Protein AF-A0A7S0Y7F7-F1 (afdb_monomer_lite)

Structure (mmCIF, N/CA/C/O backbone):
data_AF-A0A7S0Y7F7-F1
#
_entry.id   AF-A0A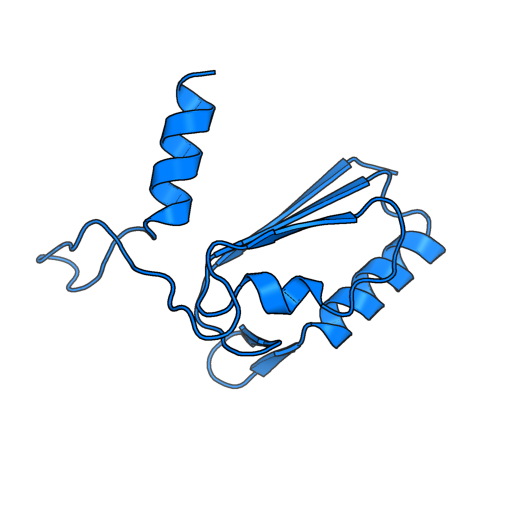7S0Y7F7-F1
#
loop_
_atom_site.group_PDB
_atom_site.id
_atom_site.type_symbol
_atom_site.label_atom_id
_atom_site.label_alt_id
_atom_site.label_comp_id
_atom_site.label_asym_id
_atom_site.label_entity_id
_atom_site.label_seq_id
_atom_site.pdbx_PDB_ins_code
_atom_site.Cartn_x
_atom_site.Cartn_y
_atom_site.Cartn_z
_atom_site.occupancy
_atom_site.B_iso_or_equiv
_atom_site.auth_seq_id
_atom_site.auth_comp_id
_atom_site.auth_asym_id
_atom_site.auth_atom_id
_atom_site.pdbx_PDB_model_num
ATOM 1 N N . GLY A 1 1 ? -9.995 -1.205 17.982 1.00 79.62 1 GLY A N 1
ATOM 2 C CA . GLY A 1 1 ? -8.988 -1.647 17.002 1.00 79.62 1 GLY A CA 1
ATOM 3 C C . GLY A 1 1 ? -7.863 -0.636 16.948 1.00 79.62 1 GLY A C 1
ATOM 4 O O . GLY A 1 1 ? -8.060 0.479 17.415 1.00 79.62 1 GLY A O 1
ATOM 5 N N . SER A 1 2 ? -6.705 -1.023 16.422 1.00 95.44 2 SER A N 1
ATOM 6 C CA . SER A 1 2 ? -5.547 -0.131 16.262 1.00 95.44 2 SER A CA 1
ATOM 7 C C . SER A 1 2 ? -5.642 0.688 14.974 1.00 95.44 2 SER A C 1
ATOM 9 O O . SER A 1 2 ? -6.334 0.281 14.039 1.00 95.44 2 SER A O 1
ATOM 11 N N . ASN A 1 3 ? -4.921 1.804 14.910 1.00 98.12 3 ASN A N 1
ATOM 12 C CA . ASN A 1 3 ? -4.658 2.507 13.655 1.00 98.12 3 ASN A CA 1
ATOM 13 C C . ASN A 1 3 ? -3.461 1.834 12.976 1.00 98.12 3 ASN A C 1
ATOM 15 O O . ASN A 1 3 ? -2.448 1.596 13.635 1.00 98.12 3 ASN A O 1
ATOM 19 N N . ILE A 1 4 ? -3.590 1.477 11.698 1.00 98.19 4 ILE A N 1
ATOM 20 C CA . ILE A 1 4 ? -2.592 0.663 10.994 1.00 98.19 4 ILE A CA 1
ATOM 21 C C . ILE A 1 4 ? -2.096 1.414 9.760 1.00 98.19 4 ILE A C 1
ATOM 23 O O . ILE A 1 4 ? -2.889 1.809 8.910 1.00 98.19 4 ILE A O 1
ATOM 27 N N . LEU A 1 5 ? -0.777 1.560 9.647 1.00 97.06 5 LEU A N 1
ATOM 28 C CA . LEU A 1 5 ? -0.111 1.909 8.397 1.00 97.06 5 LEU A CA 1
ATOM 29 C C . LEU A 1 5 ? 0.345 0.618 7.718 1.00 97.06 5 LEU A C 1
ATOM 31 O O . LEU A 1 5 ? 1.096 -0.160 8.305 1.00 97.06 5 LEU A O 1
ATOM 35 N N . ILE A 1 6 ? -0.095 0.412 6.483 1.00 97.31 6 ILE A N 1
ATOM 36 C CA . ILE A 1 6 ? 0.411 -0.638 5.604 1.00 97.31 6 ILE A CA 1
ATOM 37 C C . ILE A 1 6 ? 1.170 0.060 4.487 1.00 97.31 6 ILE A C 1
ATOM 39 O O . ILE A 1 6 ? 0.572 0.801 3.713 1.00 97.31 6 ILE A O 1
ATOM 43 N N . TYR A 1 7 ? 2.476 -0.175 4.418 1.00 95.75 7 TYR A N 1
ATOM 44 C CA . TYR A 1 7 ? 3.332 0.336 3.358 1.00 95.75 7 TYR A CA 1
ATOM 45 C C . TYR A 1 7 ? 3.865 -0.828 2.525 1.00 95.75 7 TYR A C 1
ATOM 47 O O . TYR A 1 7 ? 4.501 -1.730 3.070 1.00 95.75 7 TYR A O 1
ATOM 55 N N . MET A 1 8 ? 3.590 -0.824 1.221 1.00 95.06 8 MET A N 1
ATOM 56 C CA . MET A 1 8 ? 4.061 -1.844 0.283 1.00 95.06 8 MET A CA 1
ATOM 57 C C . MET A 1 8 ? 4.840 -1.188 -0.855 1.00 95.06 8 MET A C 1
ATOM 59 O O . MET A 1 8 ? 4.358 -0.247 -1.477 1.00 95.06 8 MET A O 1
ATOM 63 N N . THR A 1 9 ? 6.026 -1.707 -1.152 1.00 93.12 9 THR A N 1
ATOM 64 C CA . THR A 1 9 ? 6.879 -1.263 -2.261 1.00 93.12 9 THR A CA 1
ATOM 65 C C . THR A 1 9 ? 7.424 -2.478 -3.003 1.00 93.12 9 THR A C 1
ATOM 67 O O . THR A 1 9 ? 7.596 -3.544 -2.407 1.00 93.12 9 THR A O 1
ATOM 70 N N . GLY A 1 10 ? 7.642 -2.338 -4.308 1.00 91.75 10 GLY A N 1
ATOM 71 C CA . GLY A 1 10 ? 8.178 -3.397 -5.155 1.00 91.75 10 GLY A CA 1
ATOM 72 C C . GLY A 1 10 ? 7.730 -3.263 -6.604 1.00 91.75 10 GLY A C 1
ATOM 73 O O . GLY A 1 10 ? 7.374 -2.183 -7.075 1.00 91.75 10 GLY A O 1
ATOM 74 N N . HIS A 1 11 ? 7.712 -4.381 -7.326 1.00 92.31 11 HIS A N 1
ATOM 75 C CA . HIS A 1 11 ? 7.215 -4.434 -8.700 1.00 92.31 11 HIS A CA 1
ATOM 76 C C . HIS A 1 11 ? 5.736 -4.804 -8.744 1.00 92.31 11 HIS A C 1
ATOM 78 O O . HIS A 1 11 ? 5.279 -5.665 -7.999 1.00 92.31 11 HIS A O 1
ATOM 84 N N . GLY A 1 12 ? 5.002 -4.192 -9.662 1.00 93.38 12 GLY A N 1
ATOM 85 C CA . GLY A 1 12 ? 3.560 -4.339 -9.770 1.00 93.38 12 GLY A CA 1
ATOM 86 C C . GLY A 1 12 ? 3.059 -3.922 -11.143 1.00 93.38 12 GLY A C 1
ATOM 87 O O . GLY A 1 12 ? 3.836 -3.554 -12.031 1.00 93.38 12 GLY A O 1
ATOM 88 N N . GLY A 1 13 ? 1.750 -4.012 -11.310 1.00 93.94 13 GLY A N 1
ATOM 89 C CA . GLY A 1 13 ? 1.043 -3.637 -12.522 1.00 93.94 13 GLY A CA 1
ATOM 90 C C . GLY A 1 13 ? -0.439 -3.432 -12.238 1.00 93.94 13 GLY A C 1
ATOM 91 O O . GLY A 1 13 ? -0.833 -3.176 -11.103 1.00 93.94 13 GLY A O 1
ATOM 92 N N . ASP A 1 14 ? -1.266 -3.516 -13.279 1.00 97.06 14 ASP A N 1
ATOM 93 C CA . ASP A 1 14 ? -2.707 -3.284 -13.160 1.00 97.06 14 ASP A CA 1
ATOM 94 C C . ASP A 1 14 ? -3.340 -4.309 -12.207 1.00 97.06 14 ASP A C 1
ATOM 96 O O . ASP A 1 14 ? -3.487 -5.479 -12.549 1.00 97.06 14 ASP A O 1
ATOM 100 N N . GLU A 1 15 ? -3.708 -3.847 -11.013 1.00 97.56 15 GLU A N 1
ATOM 101 C CA . GLU A 1 15 ? -4.374 -4.591 -9.944 1.00 97.56 15 GLU A CA 1
ATOM 102 C C . G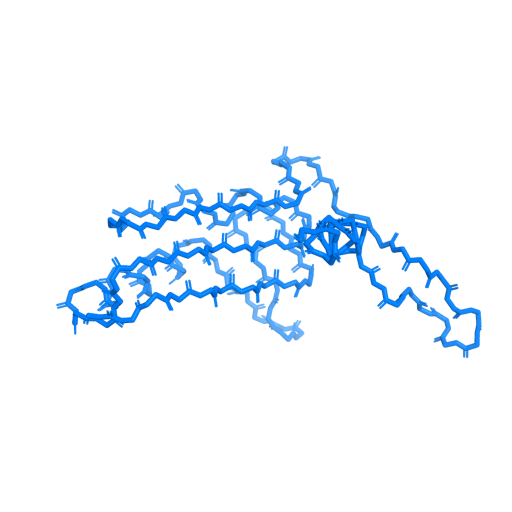LU A 1 15 ? -3.523 -5.642 -9.204 1.00 97.56 15 GLU A C 1
ATOM 104 O O . GLU A 1 15 ? -4.105 -6.421 -8.443 1.00 97.56 15 GLU A O 1
ATOM 109 N N . PHE A 1 16 ? -2.189 -5.653 -9.343 1.00 96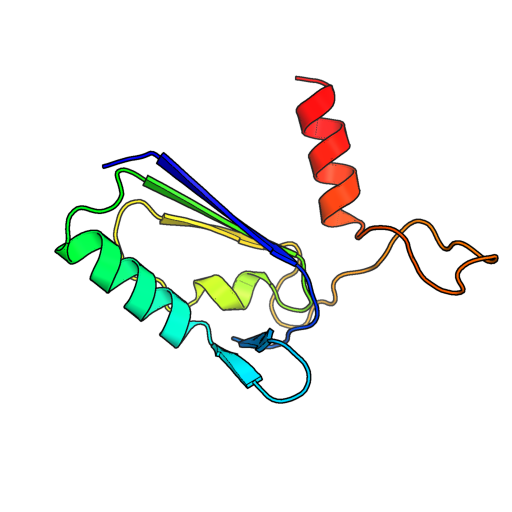.94 16 PHE A N 1
ATOM 110 C CA . PHE A 1 16 ? -1.325 -6.618 -8.641 1.00 96.94 16 PHE A CA 1
ATOM 111 C C . PHE A 1 16 ? 0.037 -6.058 -8.205 1.00 96.94 16 PHE A C 1
ATOM 113 O O . PHE A 1 16 ? 0.599 -5.151 -8.821 1.00 96.94 16 PHE A O 1
ATOM 120 N N . LEU A 1 17 ? 0.584 -6.654 -7.145 1.00 96.12 17 LEU A N 1
ATOM 121 C CA . LEU A 1 17 ? 1.961 -6.488 -6.685 1.00 96.12 17 LEU A CA 1
ATOM 122 C C . LEU A 1 17 ? 2.636 -7.861 -6.687 1.00 96.12 17 LEU A C 1
ATOM 124 O O . LEU A 1 17 ? 2.070 -8.828 -6.180 1.00 96.12 17 LEU A O 1
ATOM 128 N N . LYS A 1 18 ? 3.852 -7.956 -7.218 1.00 93.62 18 LYS A N 1
ATOM 129 C CA . LYS A 1 18 ? 4.636 -9.190 -7.149 1.00 93.62 18 LYS A CA 1
ATOM 130 C C . LYS A 1 18 ? 5.059 -9.487 -5.718 1.00 93.62 18 LYS A C 1
ATOM 132 O O . LYS A 1 18 ? 5.497 -8.598 -4.987 1.00 93.62 18 LYS A O 1
ATOM 137 N N . PHE A 1 19 ? 4.976 -10.755 -5.353 1.00 90.00 19 PHE A N 1
ATOM 138 C CA . PHE A 1 19 ? 5.442 -11.282 -4.086 1.00 90.00 19 PHE A CA 1
ATOM 139 C C . PHE A 1 19 ? 6.433 -12.410 -4.356 1.00 90.00 19 PHE A C 1
ATOM 141 O O . PHE A 1 19 ? 6.084 -13.440 -4.931 1.00 90.00 19 PHE A O 1
ATOM 148 N N . GLN A 1 20 ? 7.689 -12.195 -3.956 1.00 86.62 20 GLN A N 1
ATOM 149 C CA . GLN A 1 20 ? 8.800 -13.066 -4.350 1.00 86.62 20 GLN A CA 1
ATOM 150 C C . GLN A 1 20 ? 8.859 -13.223 -5.889 1.00 86.62 20 GLN A C 1
ATOM 152 O O . GLN A 1 20 ? 8.445 -12.328 -6.630 1.00 86.62 20 GLN A O 1
ATOM 157 N N . ASP A 1 21 ? 9.393 -14.344 -6.372 1.00 76.31 21 ASP A N 1
ATOM 158 C CA . ASP A 1 21 ? 9.647 -14.562 -7.800 1.00 76.31 21 ASP A CA 1
ATOM 159 C C . ASP A 1 21 ? 8.446 -15.118 -8.584 1.00 76.31 21 ASP A C 1
ATOM 161 O O . ASP A 1 21 ? 8.442 -15.051 -9.814 1.00 76.31 21 ASP A O 1
ATOM 165 N N . ALA A 1 22 ? 7.439 -15.679 -7.906 1.00 71.38 22 ALA A N 1
ATOM 166 C CA . ALA A 1 22 ? 6.389 -16.470 -8.558 1.00 71.38 22 ALA A CA 1
ATOM 167 C C . ALA A 1 22 ? 4.952 -16.126 -8.144 1.00 71.38 22 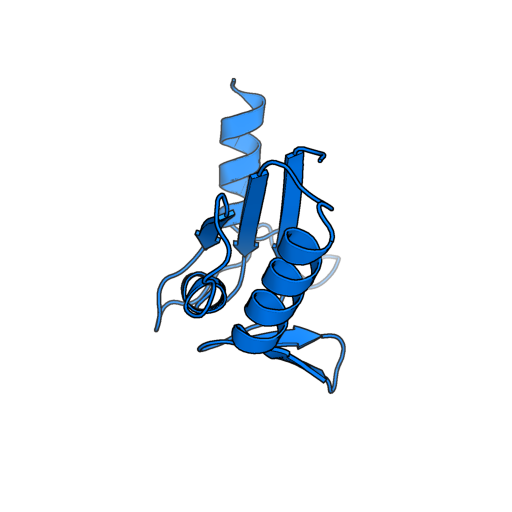ALA A C 1
ATOM 169 O O . ALA A 1 22 ? 4.023 -16.553 -8.827 1.00 71.38 22 ALA A O 1
ATOM 170 N N . GLU A 1 23 ? 4.753 -15.390 -7.051 1.00 89.75 23 GLU A N 1
ATOM 171 C CA . GLU A 1 23 ? 3.419 -15.086 -6.536 1.00 89.75 23 GLU A CA 1
ATOM 172 C C . GLU A 1 23 ? 3.041 -13.628 -6.802 1.00 89.75 23 GLU A C 1
ATOM 174 O O . GLU A 1 23 ? 3.882 -12.749 -7.006 1.00 89.75 23 GLU A O 1
ATOM 179 N N . GLU A 1 24 ? 1.740 -13.367 -6.798 1.00 93.62 24 GLU A N 1
ATOM 180 C CA . GLU A 1 24 ? 1.176 -12.035 -6.956 1.00 93.62 24 GLU A CA 1
ATOM 181 C C . GLU A 1 24 ? 0.122 -11.824 -5.874 1.00 93.62 24 GLU A C 1
ATOM 183 O O . GLU A 1 24 ? -0.720 -12.686 -5.629 1.00 93.62 24 GLU A O 1
ATOM 188 N N . ILE A 1 25 ? 0.176 -10.665 -5.224 1.00 95.88 25 ILE A N 1
ATOM 189 C CA . ILE A 1 25 ? -0.875 -10.184 -4.336 1.00 95.88 25 ILE A CA 1
ATOM 190 C C . ILE A 1 25 ? -1.778 -9.298 -5.183 1.00 95.88 25 ILE A C 1
ATOM 192 O O . ILE A 1 25 ? -1.362 -8.223 -5.629 1.00 95.88 25 ILE A O 1
ATOM 196 N N . SER A 1 26 ? -3.014 -9.732 -5.412 1.00 97.44 26 SER A N 1
ATOM 197 C CA . SER A 1 26 ? -3.979 -8.938 -6.163 1.00 97.44 26 SER A CA 1
ATOM 198 C C . SER A 1 26 ? -4.695 -7.917 -5.274 1.00 97.44 26 SER A C 1
ATOM 200 O O . SER A 1 26 ? -4.831 -8.067 -4.057 1.00 97.44 26 SER A O 1
ATOM 202 N N . SER A 1 27 ? -5.248 -6.884 -5.903 1.00 97.88 27 SER A N 1
ATOM 203 C CA . SER A 1 27 ? -6.142 -5.917 -5.252 1.00 97.88 27 SER A CA 1
ATOM 204 C C . SER A 1 27 ? -7.386 -6.563 -4.620 1.00 97.88 27 SER A C 1
ATOM 206 O O . SER A 1 27 ? -7.939 -6.014 -3.667 1.00 97.88 27 SER A O 1
ATOM 208 N N . ARG A 1 28 ? -7.817 -7.740 -5.103 1.00 98.25 28 ARG A N 1
ATOM 209 C CA . ARG A 1 28 ? -8.911 -8.515 -4.492 1.00 98.25 28 ARG A CA 1
ATOM 210 C C . ARG A 1 28 ? -8.460 -9.213 -3.213 1.00 98.25 28 ARG A C 1
ATOM 212 O O . ARG A 1 28 ? -9.169 -9.131 -2.216 1.00 98.25 28 ARG A O 1
ATOM 219 N N . ASP A 1 29 ? -7.265 -9.804 -3.210 1.00 97.56 29 ASP A N 1
ATOM 220 C CA . ASP A 1 29 ? -6.705 -10.454 -2.015 1.00 97.56 29 ASP A CA 1
ATOM 221 C C . ASP A 1 29 ? -6.545 -9.452 -0.864 1.00 97.56 29 ASP A C 1
ATOM 223 O O . ASP A 1 29 ? -6.864 -9.747 0.292 1.00 97.56 29 ASP A O 1
ATOM 227 N N . LEU A 1 30 ? -6.107 -8.230 -1.189 1.00 97.75 30 LEU A N 1
ATOM 228 C CA . LEU A 1 30 ? -6.017 -7.118 -0.242 1.00 97.75 30 LEU A CA 1
ATOM 229 C C . LEU A 1 30 ? -7.394 -6.707 0.290 1.00 97.75 30 LEU A C 1
ATOM 231 O O . LEU A 1 30 ? -7.567 -6.566 1.502 1.00 97.75 30 LEU A O 1
ATOM 235 N N . ALA A 1 31 ? -8.383 -6.551 -0.594 1.00 98.44 31 ALA A N 1
ATOM 236 C CA . ALA A 1 31 ? -9.743 -6.189 -0.209 1.00 98.44 31 ALA A CA 1
ATOM 237 C C . ALA A 1 31 ? -10.370 -7.221 0.739 1.00 98.44 31 ALA A C 1
ATOM 239 O O . ALA A 1 31 ? -10.878 -6.858 1.803 1.00 98.44 31 ALA A O 1
ATOM 240 N N . ASP A 1 32 ? -10.260 -8.506 0.404 1.00 98.38 32 ASP A N 1
ATOM 241 C CA . ASP A 1 32 ? -10.784 -9.596 1.225 1.00 98.38 32 ASP A CA 1
ATOM 242 C C . ASP A 1 32 ? -10.049 -9.698 2.565 1.00 98.38 32 ASP A C 1
ATOM 244 O O . ASP A 1 32 ? -10.672 -9.924 3.607 1.00 98.38 32 ASP A O 1
ATOM 248 N N . SER A 1 33 ? -8.738 -9.450 2.579 1.00 97.75 33 SER A N 1
ATOM 249 C CA . SER A 1 33 ? -7.950 -9.387 3.812 1.00 97.75 33 SER A CA 1
ATOM 250 C C . SER A 1 33 ? -8.413 -8.247 4.721 1.00 97.75 33 SER A C 1
ATOM 252 O O . SER A 1 33 ? -8.676 -8.465 5.908 1.00 97.75 33 SER A O 1
ATOM 254 N N . PHE A 1 34 ? -8.590 -7.038 4.179 1.00 98.44 34 PHE A N 1
ATOM 255 C CA . PHE A 1 34 ? -9.096 -5.898 4.946 1.00 98.44 34 PHE A CA 1
ATOM 256 C C . PHE A 1 34 ? -10.514 -6.153 5.449 1.00 98.44 34 PHE A C 1
ATOM 258 O O . PHE A 1 34 ? -10.832 -5.823 6.591 1.00 98.44 34 PHE A O 1
ATOM 265 N N . GLN A 1 35 ? -11.370 -6.788 4.649 1.00 98.50 35 GLN A N 1
ATOM 266 C CA . GLN A 1 35 ? -12.718 -7.148 5.078 1.00 98.50 35 GLN A CA 1
ATOM 267 C C . GLN A 1 35 ? -12.702 -8.149 6.230 1.00 98.50 35 GLN A C 1
ATOM 269 O O . GLN A 1 35 ? -13.420 -7.970 7.217 1.00 98.50 35 GLN A O 1
ATOM 274 N N . GLN A 1 36 ? -11.863 -9.181 6.153 1.00 98.31 36 GLN A N 1
ATOM 275 C CA . GLN A 1 36 ? -11.709 -10.127 7.253 1.00 98.31 36 GLN A CA 1
ATOM 276 C C . GLN A 1 36 ? -11.204 -9.439 8.525 1.00 98.31 36 GLN A C 1
ATOM 278 O O . GLN A 1 36 ? -11.664 -9.756 9.626 1.00 98.31 36 GLN A O 1
ATOM 283 N N . MET A 1 37 ? -10.278 -8.485 8.398 1.00 98.00 37 MET A N 1
ATOM 284 C CA . MET A 1 37 ? -9.810 -7.691 9.532 1.00 98.00 37 MET A CA 1
ATOM 285 C C . MET A 1 37 ? -10.935 -6.835 10.128 1.00 98.00 37 MET A C 1
ATOM 287 O O . MET A 1 37 ? -11.056 -6.776 11.354 1.00 98.00 37 MET A O 1
ATOM 291 N N . TRP A 1 38 ? -11.780 -6.229 9.290 1.00 98.25 38 TRP A N 1
ATOM 292 C CA . TRP A 1 38 ? -12.934 -5.440 9.723 1.00 98.25 38 TRP A CA 1
ATOM 293 C C . TRP A 1 38 ? -13.949 -6.294 10.485 1.00 98.25 38 TRP A C 1
ATOM 295 O O . TRP A 1 38 ? -14.284 -5.985 11.628 1.00 98.25 38 TRP A O 1
ATOM 305 N N . GLN A 1 39 ? -14.367 -7.420 9.899 1.00 98.12 39 GLN A N 1
ATOM 306 C CA . GLN A 1 39 ? -15.321 -8.356 10.507 1.00 98.12 39 GLN A CA 1
ATOM 307 C C . GLN A 1 39 ? -14.845 -8.882 11.866 1.00 98.12 39 GLN A C 1
ATOM 309 O O . GLN A 1 39 ? -15.651 -9.139 12.757 1.00 98.12 39 GLN A O 1
ATOM 314 N N . LYS A 1 40 ? -13.527 -9.024 12.040 1.00 97.56 40 LYS A N 1
ATOM 315 C CA . LYS A 1 40 ? -12.899 -9.492 13.283 1.00 97.56 40 LYS A CA 1
ATOM 316 C C . LYS A 1 40 ? -12.519 -8.353 14.242 1.00 97.56 40 LYS A C 1
ATOM 318 O O . LYS A 1 40 ? -11.839 -8.617 15.232 1.00 97.56 40 LYS A O 1
ATOM 323 N N . GLY A 1 41 ? -12.890 -7.102 13.951 1.00 97.12 41 GLY A N 1
ATOM 324 C CA . GLY A 1 41 ? -12.604 -5.937 14.800 1.00 97.12 41 GLY A CA 1
ATOM 325 C C . GLY A 1 41 ? -11.111 -5.626 14.972 1.00 97.12 41 GLY A C 1
ATOM 326 O O . GLY A 1 41 ? -10.698 -5.121 16.020 1.00 97.12 41 GLY A O 1
ATOM 327 N N . ARG A 1 42 ? -10.276 -5.961 13.978 1.00 97.06 42 ARG A N 1
ATOM 328 C CA . ARG A 1 42 ? -8.804 -5.925 14.082 1.00 97.06 42 ARG A CA 1
ATOM 329 C C . ARG A 1 42 ? -8.184 -4.549 13.842 1.00 97.06 42 ARG A C 1
ATOM 331 O O . ARG A 1 42 ? -7.038 -4.348 14.229 1.00 97.06 42 ARG A O 1
ATOM 338 N N . TYR A 1 43 ? -8.925 -3.594 13.286 1.00 98.25 43 TYR A N 1
ATOM 339 C CA . TYR A 1 43 ? -8.456 -2.222 13.081 1.00 98.25 43 TYR A CA 1
ATOM 340 C C . TYR A 1 43 ? -9.528 -1.188 13.449 1.00 98.25 43 TYR A C 1
ATOM 342 O O . TYR A 1 43 ? -10.706 -1.519 13.581 1.00 98.25 43 TYR A O 1
ATOM 350 N N . ASN A 1 44 ? -9.100 0.050 13.696 1.00 98.06 44 ASN A N 1
ATOM 351 C CA . ASN A 1 44 ? -9.964 1.230 13.781 1.00 98.06 44 ASN A CA 1
ATOM 352 C C . ASN A 1 44 ? -9.970 1.994 12.450 1.00 98.06 44 ASN A C 1
ATOM 354 O O . ASN A 1 44 ? -11.042 2.256 11.914 1.00 98.06 44 ASN A O 1
ATOM 358 N N . GLU A 1 45 ? -8.788 2.276 11.901 1.00 98.44 45 GLU A N 1
ATOM 359 C CA . GLU A 1 45 ? -8.583 2.828 10.556 1.00 98.44 45 GLU A CA 1
ATOM 360 C C . GLU A 1 45 ? -7.280 2.288 9.942 1.00 98.44 45 GLU A C 1
ATOM 362 O O . GLU A 1 45 ? -6.358 1.908 10.673 1.00 98.44 45 GLU A O 1
ATOM 367 N N . ILE A 1 46 ? -7.223 2.224 8.610 1.00 98.62 46 ILE A N 1
ATOM 368 C CA . ILE A 1 46 ? -6.050 1.792 7.841 1.00 98.62 46 ILE A CA 1
ATOM 369 C C . ILE A 1 46 ? -5.638 2.910 6.882 1.00 98.62 46 ILE A C 1
ATOM 371 O O . ILE A 1 46 ? -6.446 3.377 6.079 1.00 98.62 46 ILE A O 1
ATOM 375 N N . LEU A 1 47 ? -4.360 3.277 6.919 1.00 98.06 47 LEU A N 1
ATOM 376 C CA . LEU A 1 47 ? -3.694 3.986 5.833 1.00 98.06 47 LEU A CA 1
ATOM 377 C C . LEU A 1 47 ? -2.923 2.955 5.004 1.00 98.06 47 LEU A C 1
ATOM 379 O O . LEU A 1 47 ? -1.966 2.354 5.491 1.00 98.06 47 LEU A O 1
ATOM 383 N N . PHE A 1 48 ? -3.365 2.725 3.770 1.00 98.12 48 PHE A N 1
ATOM 384 C CA . PHE A 1 48 ? -2.775 1.771 2.839 1.00 98.12 48 PHE A CA 1
ATOM 385 C C . PHE A 1 48 ? -1.996 2.515 1.756 1.00 98.12 48 PHE A C 1
ATOM 387 O O . PHE A 1 48 ? -2.577 3.183 0.906 1.00 98.12 48 PHE A O 1
ATOM 394 N N . MET A 1 49 ? -0.673 2.417 1.802 1.00 97.56 49 MET A N 1
ATOM 395 C CA . MET A 1 49 ? 0.237 3.142 0.930 1.00 97.56 49 MET A CA 1
ATOM 396 C C . MET A 1 49 ? 1.045 2.177 0.067 1.00 97.56 49 MET A C 1
ATOM 398 O O . MET A 1 49 ? 1.626 1.214 0.567 1.00 97.56 49 MET A O 1
ATOM 402 N N . THR A 1 50 ? 1.087 2.454 -1.233 1.00 96.81 50 THR A N 1
ATOM 403 C CA . THR A 1 50 ? 1.718 1.589 -2.233 1.00 96.81 50 THR A CA 1
ATOM 404 C C . THR A 1 50 ? 2.673 2.384 -3.120 1.00 96.81 50 THR A C 1
ATOM 406 O O . THR A 1 50 ? 2.294 3.416 -3.675 1.00 96.81 50 THR A O 1
ATOM 409 N N . ASP A 1 51 ? 3.910 1.904 -3.260 1.00 95.38 51 ASP A N 1
ATOM 410 C CA . ASP A 1 51 ? 4.916 2.466 -4.162 1.00 95.38 51 ASP A CA 1
ATOM 411 C C . ASP A 1 51 ? 5.367 1.429 -5.198 1.00 95.38 51 ASP A C 1
ATOM 413 O O . ASP A 1 51 ? 6.227 0.588 -4.943 1.00 95.38 51 ASP A O 1
ATOM 417 N N . THR A 1 52 ? 4.717 1.446 -6.360 1.00 94.88 52 THR A N 1
ATOM 418 C CA . THR A 1 52 ? 4.988 0.532 -7.475 1.00 94.88 52 THR A CA 1
ATOM 419 C C . THR A 1 52 ? 4.397 1.080 -8.778 1.00 94.88 52 THR A C 1
ATOM 421 O O . THR A 1 52 ? 3.708 2.101 -8.766 1.00 94.88 52 THR A O 1
ATOM 424 N N . CYS A 1 53 ? 4.641 0.428 -9.915 1.00 94.88 53 CYS A N 1
ATOM 425 C CA . CYS A 1 53 ? 3.942 0.751 -11.158 1.00 94.88 53 CYS A CA 1
ATOM 426 C C . CYS A 1 53 ? 2.445 0.458 -11.019 1.00 94.88 53 CYS A C 1
ATOM 428 O O . CYS A 1 53 ? 2.053 -0.619 -10.580 1.00 94.88 53 CYS A O 1
ATOM 430 N N . GLN A 1 54 ? 1.613 1.410 -11.437 1.00 97.12 54 GLN A N 1
ATOM 431 C CA . GLN A 1 54 ? 0.155 1.358 -11.327 1.00 97.12 54 GLN A CA 1
ATOM 432 C C . GLN A 1 54 ? -0.370 1.157 -9.897 1.00 97.12 54 GLN A C 1
ATOM 434 O O . GLN A 1 54 ? -1.447 0.595 -9.695 1.00 97.12 54 GLN A O 1
ATOM 439 N N . ALA A 1 55 ? 0.359 1.662 -8.901 1.00 97.06 55 ALA A N 1
ATOM 440 C CA . ALA A 1 55 ? 0.073 1.506 -7.476 1.00 97.06 55 ALA A CA 1
ATOM 441 C C . ALA A 1 55 ? -1.379 1.842 -7.087 1.00 97.06 55 ALA A C 1
ATOM 443 O O . ALA A 1 55 ? -2.006 1.109 -6.324 1.00 97.06 55 ALA A O 1
ATOM 444 N N . GLY A 1 56 ? -1.967 2.896 -7.666 1.00 96.19 56 GLY A N 1
ATOM 445 C CA . GLY A 1 56 ? -3.350 3.294 -7.380 1.00 96.19 56 GLY A CA 1
ATOM 446 C C . GLY A 1 56 ? -4.393 2.202 -7.668 1.00 96.19 56 GLY A C 1
ATOM 447 O O . GLY A 1 56 ? -5.456 2.179 -7.048 1.00 96.19 56 GLY A O 1
ATOM 448 N N . THR A 1 57 ? -4.085 1.254 -8.557 1.00 97.69 57 THR A N 1
ATOM 449 C CA . THR A 1 57 ? -4.980 0.135 -8.894 1.00 97.69 57 THR A CA 1
ATOM 450 C C . THR A 1 57 ? -5.088 -0.907 -7.776 1.00 97.69 57 THR A C 1
ATOM 452 O O . THR A 1 57 ? -6.093 -1.612 -7.702 1.00 97.69 57 THR A O 1
ATOM 455 N N . LEU A 1 58 ? -4.130 -0.966 -6.842 1.00 97.69 58 LEU A N 1
ATOM 456 C CA . LEU A 1 58 ? -4.159 -1.905 -5.714 1.00 97.69 58 LEU A CA 1
ATOM 457 C C . LEU A 1 58 ? -5.291 -1.618 -4.722 1.00 97.69 58 LEU A C 1
ATOM 459 O O . LEU A 1 58 ? -5.758 -2.525 -4.041 1.00 97.69 58 LEU A O 1
ATOM 463 N N . SER A 1 59 ? -5.778 -0.375 -4.675 1.00 97.06 59 SER A N 1
ATOM 464 C CA . SER A 1 59 ? -6.924 0.005 -3.838 1.00 97.06 59 SER A CA 1
ATOM 465 C C . SER A 1 59 ? -8.278 -0.180 -4.538 1.00 97.06 59 SER A C 1
ATOM 467 O O . SER A 1 59 ? -9.313 0.066 -3.925 1.00 97.06 59 SER A O 1
ATOM 469 N N . LYS A 1 60 ? -8.302 -0.605 -5.811 1.00 97.00 60 LYS A N 1
ATOM 470 C CA . LYS A 1 60 ? -9.503 -0.575 -6.666 1.00 97.00 60 LYS A CA 1
ATOM 471 C C . LYS A 1 60 ? -10.692 -1.343 -6.095 1.00 97.00 60 LYS A C 1
ATOM 473 O O . LYS A 1 60 ? -11.819 -0.868 -6.201 1.00 97.00 60 LYS A O 1
ATOM 478 N N . HIS A 1 61 ? -10.445 -2.520 -5.521 1.00 98.12 61 HIS A N 1
ATOM 479 C CA . HIS A 1 61 ? -11.502 -3.373 -4.971 1.00 98.12 61 HIS A CA 1
ATOM 480 C C . HIS A 1 61 ? -11.664 -3.223 -3.462 1.00 98.12 61 HIS A C 1
ATOM 482 O O . HIS A 1 61 ? -12.433 -3.970 -2.880 1.00 98.12 61 HIS A O 1
ATOM 488 N N . VAL A 1 62 ? -10.972 -2.293 -2.800 1.00 97.75 62 VAL A N 1
ATOM 489 C CA . VAL A 1 62 ? -11.122 -2.115 -1.350 1.00 97.75 62 VAL A CA 1
ATOM 490 C C . VAL A 1 62 ? -12.533 -1.612 -1.040 1.00 97.75 62 VAL A C 1
ATOM 492 O O . VAL A 1 62 ? -12.918 -0.518 -1.441 1.00 97.75 62 VAL A O 1
ATOM 495 N N . TYR A 1 63 ? -13.297 -2.419 -0.303 1.00 97.31 63 TYR A N 1
ATOM 496 C CA . TYR A 1 63 ? -14.685 -2.121 0.076 1.00 97.31 63 TYR A CA 1
ATOM 497 C C . TYR A 1 63 ? -14.896 -2.009 1.594 1.00 97.31 63 TYR A C 1
ATOM 499 O O . TYR A 1 63 ? -15.987 -1.659 2.050 1.00 97.31 63 TYR A O 1
ATOM 507 N N . SER A 1 64 ? -13.865 -2.292 2.391 1.00 98.31 64 SER A N 1
ATOM 508 C CA . SER A 1 64 ? -13.924 -2.214 3.851 1.00 98.31 64 SER A CA 1
ATOM 509 C C . SER A 1 64 ? -13.922 -0.759 4.328 1.00 98.31 64 SER A C 1
ATOM 511 O O . SER A 1 64 ? -13.232 0.087 3.753 1.00 98.31 64 SER A O 1
ATOM 513 N N . PRO A 1 65 ? -14.663 -0.424 5.396 1.00 97.94 65 PRO A N 1
ATOM 514 C CA . PRO A 1 65 ? -14.756 0.950 5.866 1.00 97.94 65 PRO A CA 1
ATOM 515 C C . PRO A 1 65 ? -13.445 1.417 6.508 1.00 97.94 65 PRO A C 1
ATOM 517 O O . PRO A 1 65 ? -12.681 0.616 7.047 1.00 97.94 65 PRO A O 1
ATOM 520 N N . ARG A 1 66 ? -13.240 2.742 6.527 1.00 97.94 66 ARG A N 1
ATOM 521 C CA . ARG A 1 66 ? -12.106 3.415 7.194 1.00 97.94 66 ARG A CA 1
ATOM 522 C C . ARG A 1 66 ? -10.735 2.961 6.678 1.00 97.94 66 ARG A C 1
ATOM 524 O O . ARG A 1 66 ? -9.793 2.818 7.454 1.00 97.94 66 ARG A O 1
ATOM 531 N N . VAL A 1 67 ? -10.640 2.748 5.367 1.00 98.50 67 VAL A N 1
ATOM 532 C CA . VAL A 1 67 ? -9.382 2.506 4.655 1.00 98.50 67 VAL A CA 1
ATOM 533 C C . VAL A 1 67 ? -9.136 3.669 3.697 1.00 98.50 67 VAL A C 1
ATOM 535 O O . VAL A 1 67 ? -9.993 3.977 2.872 1.00 98.50 67 VAL A O 1
ATOM 538 N N . ILE A 1 68 ? -7.981 4.322 3.813 1.00 98.12 68 ILE A N 1
ATOM 539 C CA . ILE A 1 68 ? -7.519 5.349 2.871 1.00 98.12 68 ILE A CA 1
ATOM 540 C C . ILE A 1 68 ? -6.376 4.755 2.054 1.00 98.12 68 ILE A C 1
ATOM 542 O O . ILE A 1 68 ? -5.375 4.325 2.624 1.00 98.12 68 ILE A O 1
ATOM 546 N N . GLY A 1 69 ? -6.533 4.736 0.730 1.00 97.00 69 GLY A N 1
ATOM 547 C CA . GLY A 1 69 ? -5.514 4.279 -0.213 1.00 97.00 69 GLY A CA 1
ATOM 548 C C . GLY A 1 69 ? -4.682 5.435 -0.769 1.00 97.00 69 GLY A C 1
ATOM 549 O O . GLY A 1 69 ? -5.236 6.446 -1.197 1.00 97.00 69 GLY A O 1
ATOM 550 N N . VAL A 1 70 ? -3.361 5.273 -0.797 1.00 96.31 70 VAL A N 1
ATOM 551 C CA . VAL A 1 70 ? -2.402 6.181 -1.442 1.00 96.31 70 VAL A CA 1
ATOM 552 C C . VAL A 1 70 ? -1.504 5.355 -2.362 1.00 96.31 70 VAL A C 1
ATOM 554 O O . VAL A 1 70 ? -0.944 4.343 -1.944 1.00 96.31 70 VAL A O 1
ATOM 557 N N . GLY A 1 71 ? -1.365 5.774 -3.618 1.00 95.62 71 GLY A N 1
ATOM 558 C CA . GLY A 1 71 ? -0.512 5.108 -4.604 1.00 95.62 71 GLY A CA 1
ATOM 559 C C . GLY A 1 71 ? 0.465 6.085 -5.245 1.00 95.62 71 GLY A C 1
ATOM 560 O O . GLY A 1 71 ? 0.095 7.228 -5.508 1.00 95.62 71 GLY A O 1
ATOM 561 N N . SER A 1 72 ? 1.693 5.637 -5.513 1.00 96.25 72 SER A N 1
ATOM 562 C CA . SER A 1 72 ? 2.731 6.461 -6.150 1.00 96.25 72 SER A CA 1
ATOM 563 C C . SER A 1 72 ? 2.507 6.744 -7.638 1.00 96.25 72 SER A C 1
ATOM 565 O O . SER A 1 72 ? 3.128 7.654 -8.183 1.00 96.25 72 SER A O 1
ATOM 567 N N . SER A 1 73 ? 1.630 5.984 -8.298 1.00 96.12 73 SER A N 1
ATOM 568 C CA . SER A 1 73 ? 1.356 6.080 -9.735 1.00 96.12 73 SER A CA 1
ATOM 569 C C . SER A 1 73 ? -0.085 5.676 -10.071 1.00 96.12 73 SER A C 1
ATOM 571 O O . SER A 1 73 ? -0.706 4.868 -9.366 1.00 96.12 73 SER A O 1
ATOM 573 N N . GLN A 1 74 ? -0.636 6.242 -11.146 1.00 95.94 74 GLN A N 1
ATOM 574 C CA . GLN A 1 74 ? -1.961 5.891 -11.666 1.00 95.94 74 GLN A CA 1
ATOM 575 C C . GLN A 1 74 ? -1.915 4.676 -12.602 1.00 95.94 74 GLN A C 1
ATOM 577 O O . GLN A 1 74 ? -0.856 4.185 -12.992 1.00 95.94 74 GLN A O 1
ATOM 582 N N . ARG A 1 75 ? -3.091 4.178 -13.002 1.00 95.81 75 ARG A N 1
ATOM 583 C CA . ARG A 1 75 ? -3.194 3.134 -14.031 1.00 95.81 75 ARG A CA 1
ATOM 584 C C . ARG A 1 75 ? -2.530 3.613 -15.326 1.00 95.81 75 ARG A C 1
ATOM 586 O O . ARG A 1 75 ? -2.841 4.694 -15.814 1.00 95.81 75 ARG A O 1
ATOM 593 N N . GLY A 1 76 ? -1.643 2.795 -15.883 1.00 93.00 76 GLY A N 1
ATOM 594 C CA . GLY A 1 76 ? -0.822 3.149 -17.045 1.00 93.00 76 GLY A CA 1
ATOM 595 C C . GLY A 1 76 ? 0.425 3.994 -16.746 1.00 93.00 76 GLY A C 1
ATOM 596 O O . GLY A 1 76 ? 1.193 4.251 -17.670 1.00 93.00 76 GLY A O 1
ATOM 597 N N . GLU A 1 77 ? 0.671 4.391 -15.494 1.00 92.44 77 GLU A N 1
ATOM 598 C CA . GLU A 1 77 ? 1.888 5.100 -15.089 1.00 92.44 77 GLU A CA 1
ATOM 599 C C . GLU A 1 77 ? 2.893 4.160 -14.408 1.00 92.44 77 GLU A C 1
ATOM 601 O O . GLU A 1 77 ? 2.534 3.244 -13.660 1.00 92.44 77 GLU A O 1
ATOM 606 N N . ASN A 1 78 ? 4.179 4.413 -14.649 1.00 90.62 78 ASN A N 1
ATOM 607 C CA . ASN A 1 78 ? 5.273 3.723 -13.971 1.00 90.62 78 ASN A CA 1
ATOM 608 C C . ASN A 1 78 ? 5.664 4.461 -12.683 1.00 90.62 78 ASN A C 1
ATOM 610 O O . ASN A 1 78 ? 5.606 5.691 -12.637 1.00 90.62 78 ASN A O 1
ATOM 614 N N . SER A 1 79 ? 6.138 3.721 -11.676 1.00 88.25 79 SER A N 1
ATOM 615 C CA . SER A 1 79 ? 6.938 4.301 -10.587 1.00 88.25 79 SER A CA 1
ATOM 616 C C . SER A 1 79 ? 8.423 4.258 -10.960 1.00 88.25 79 SER A C 1
ATOM 618 O O . SER A 1 79 ? 8.854 3.407 -11.742 1.00 88.25 79 SER A O 1
ATOM 620 N N . TYR A 1 80 ? 9.202 5.210 -10.445 1.00 87.56 80 TYR A N 1
ATOM 621 C CA . TYR A 1 80 ? 10.600 5.409 -10.822 1.00 87.56 80 TYR A CA 1
ATOM 622 C C . TYR A 1 80 ? 11.517 5.403 -9.606 1.00 87.56 80 TYR A C 1
ATOM 624 O O . TYR A 1 80 ? 11.288 6.133 -8.638 1.00 87.56 80 TYR A O 1
ATOM 632 N N . SER A 1 81 ? 12.629 4.686 -9.739 1.00 86.00 81 SER A N 1
ATOM 633 C CA . SER A 1 81 ? 13.676 4.648 -8.728 1.00 86.00 81 SER A CA 1
ATOM 634 C C . SER A 1 81 ? 14.524 5.931 -8.686 1.00 86.00 81 SER A C 1
ATOM 636 O O . SER A 1 81 ? 14.530 6.760 -9.610 1.00 86.00 81 SER A O 1
ATOM 638 N N . LEU A 1 82 ? 15.232 6.116 -7.574 1.00 84.56 82 LEU A N 1
ATOM 639 C CA . LEU A 1 82 ? 16.088 7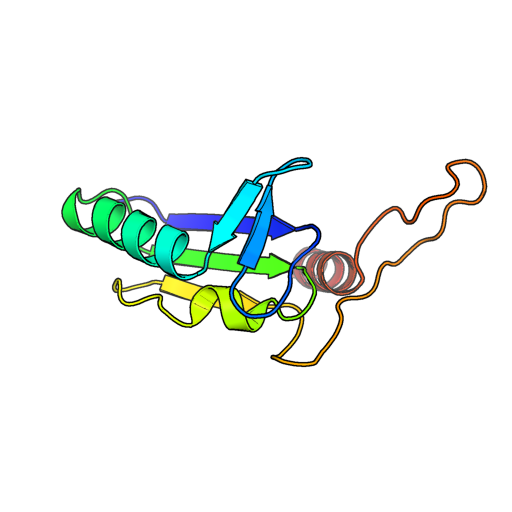.252 -7.256 1.00 84.56 82 LEU A CA 1
ATOM 640 C C . LEU A 1 82 ? 17.394 6.777 -6.599 1.00 84.56 82 LEU A C 1
ATOM 642 O O . LEU A 1 82 ? 17.418 5.795 -5.861 1.00 84.56 82 LEU A O 1
ATOM 646 N N . GLY A 1 83 ? 18.480 7.519 -6.834 1.00 78.19 83 GLY A N 1
ATOM 647 C CA . GLY A 1 83 ? 19.758 7.279 -6.162 1.00 78.19 83 GLY A CA 1
ATOM 648 C C . GLY A 1 83 ? 20.475 6.038 -6.688 1.00 78.19 83 GLY A C 1
ATOM 649 O O . GLY A 1 83 ? 20.692 5.087 -5.943 1.00 78.19 83 GLY A O 1
ATOM 650 N N . SER A 1 84 ? 20.843 6.046 -7.975 1.00 78.44 84 SER A N 1
ATOM 651 C CA . SER A 1 84 ? 21.707 5.006 -8.548 1.00 78.44 84 SER A CA 1
ATOM 652 C C . SER A 1 84 ? 23.023 4.945 -7.775 1.00 78.44 84 SER A C 1
ATOM 654 O O . SER A 1 84 ? 23.696 5.966 -7.617 1.00 78.44 84 SER A O 1
ATOM 656 N N . ASN A 1 85 ? 23.384 3.761 -7.285 1.00 81.00 85 ASN A N 1
ATOM 657 C CA . ASN A 1 85 ? 24.665 3.523 -6.640 1.00 81.00 85 ASN A CA 1
ATOM 658 C C . ASN A 1 85 ? 25.526 2.628 -7.528 1.00 81.00 85 ASN A C 1
ATOM 660 O O . ASN A 1 85 ? 25.344 1.413 -7.564 1.00 81.00 85 ASN A O 1
ATOM 664 N N . ASP A 1 86 ? 26.516 3.227 -8.183 1.00 80.38 86 ASP A N 1
ATOM 665 C CA . ASP A 1 86 ? 27.385 2.540 -9.144 1.00 80.38 86 ASP A CA 1
ATOM 666 C C . ASP A 1 86 ? 28.200 1.396 -8.522 1.00 80.38 86 ASP A C 1
ATOM 668 O O . ASP A 1 86 ? 28.578 0.457 -9.217 1.00 80.38 86 ASP A O 1
ATOM 672 N N . LYS A 1 87 ? 28.449 1.428 -7.204 1.00 83.50 87 LYS A N 1
ATOM 673 C CA . LYS A 1 87 ? 29.140 0.333 -6.501 1.00 83.50 87 LYS A CA 1
ATOM 674 C C . LYS A 1 87 ? 28.233 -0.867 -6.247 1.00 83.50 87 LYS A C 1
ATOM 676 O O . LYS A 1 87 ? 28.733 -1.982 -6.146 1.00 83.50 87 LYS A O 1
ATOM 681 N N . LEU A 1 88 ? 26.928 -0.638 -6.099 1.00 80.81 88 LEU A N 1
ATOM 682 C CA . LEU A 1 88 ? 25.936 -1.692 -5.871 1.00 80.81 88 LEU A CA 1
ATOM 683 C C . LEU A 1 88 ? 25.242 -2.126 -7.171 1.00 80.81 88 LEU A C 1
ATOM 685 O O . LEU A 1 88 ? 24.625 -3.184 -7.199 1.00 80.81 88 LEU A O 1
ATOM 689 N N . GLY A 1 89 ? 25.329 -1.320 -8.235 1.00 79.94 89 GLY A N 1
ATOM 690 C CA . GLY A 1 89 ? 24.672 -1.568 -9.521 1.00 79.94 89 GLY A CA 1
ATOM 691 C C . GLY A 1 89 ? 23.146 -1.430 -9.479 1.00 79.94 89 GLY A C 1
ATOM 692 O O . GLY A 1 89 ? 22.469 -1.860 -10.408 1.00 79.94 89 GLY A O 1
ATOM 693 N N . VAL A 1 90 ? 22.597 -0.856 -8.406 1.00 81.75 90 VAL A N 1
ATOM 694 C CA . VAL A 1 90 ? 21.152 -0.737 -8.163 1.00 81.75 90 VAL A CA 1
ATOM 695 C C . VAL A 1 90 ? 20.791 0.653 -7.640 1.00 81.75 90 VAL A C 1
ATOM 697 O O . VAL A 1 90 ? 21.642 1.381 -7.121 1.00 81.75 90 VAL A O 1
ATOM 700 N N . SER A 1 91 ? 19.516 1.021 -7.771 1.00 82.81 91 SER A N 1
ATOM 701 C CA . SER A 1 91 ? 18.965 2.216 -7.120 1.00 82.81 91 SER A CA 1
ATOM 702 C C . SER A 1 91 ? 18.670 1.928 -5.650 1.00 82.81 91 SER A C 1
ATOM 704 O O . SER A 1 91 ? 18.282 0.814 -5.306 1.00 82.81 91 SER A O 1
ATOM 706 N N . THR A 1 92 ? 18.863 2.918 -4.780 1.00 82.50 92 THR A N 1
ATOM 707 C CA . THR A 1 92 ? 18.731 2.735 -3.325 1.00 82.50 92 THR A CA 1
ATOM 708 C C . THR A 1 92 ? 17.353 3.084 -2.767 1.00 82.50 92 THR A C 1
ATOM 710 O O . THR A 1 92 ? 17.072 2.753 -1.617 1.00 82.50 92 THR A O 1
ATOM 713 N N . SER A 1 93 ? 16.502 3.765 -3.538 1.00 83.69 93 SER A N 1
ATOM 714 C CA . SER A 1 93 ? 15.156 4.165 -3.119 1.00 83.69 93 SER A CA 1
ATOM 715 C C . SER A 1 93 ? 14.240 4.387 -4.325 1.00 83.69 93 SER A C 1
ATOM 717 O O . SER A 1 93 ? 14.712 4.441 -5.460 1.00 83.69 93 SER A O 1
ATOM 719 N N . ASP A 1 94 ? 12.947 4.587 -4.080 1.00 86.44 94 ASP A N 1
ATOM 720 C CA . ASP A 1 94 ? 11.980 5.054 -5.071 1.00 86.44 94 ASP A CA 1
ATOM 721 C C . ASP A 1 94 ? 11.646 6.533 -4.867 1.00 86.44 94 ASP A C 1
ATOM 723 O O . ASP A 1 94 ? 11.693 7.061 -3.753 1.00 86.44 94 ASP A O 1
ATOM 727 N N . ARG A 1 95 ? 11.342 7.246 -5.960 1.00 88.00 95 ARG A N 1
ATOM 728 C CA . ARG A 1 95 ? 11.138 8.705 -5.920 1.00 88.00 95 ARG A CA 1
ATOM 729 C C . ARG A 1 95 ? 9.999 9.103 -4.993 1.00 88.00 95 ARG A C 1
ATOM 731 O O . ARG A 1 95 ? 10.150 10.070 -4.253 1.00 88.00 95 ARG A O 1
ATOM 738 N N . PHE A 1 96 ? 8.888 8.370 -5.028 1.00 89.31 96 PHE A N 1
ATOM 739 C CA . PHE A 1 96 ? 7.750 8.636 -4.153 1.00 89.31 96 PHE A CA 1
ATOM 740 C C . PHE A 1 96 ? 8.136 8.432 -2.688 1.00 89.31 96 PHE A C 1
ATOM 742 O O . PHE A 1 96 ? 7.958 9.352 -1.891 1.00 89.31 96 PHE A O 1
ATOM 749 N N . THR A 1 97 ? 8.750 7.289 -2.362 1.00 87.56 97 THR A N 1
ATOM 750 C CA . THR A 1 97 ? 9.278 7.004 -1.017 1.00 87.56 97 THR A CA 1
ATOM 751 C C . THR A 1 97 ? 10.181 8.130 -0.506 1.00 87.56 97 THR A C 1
ATOM 753 O O . THR A 1 97 ? 9.982 8.652 0.592 1.00 87.56 97 THR A O 1
ATOM 756 N N . TYR A 1 98 ? 11.165 8.532 -1.314 1.00 88.31 98 TYR A N 1
ATOM 757 C CA . TYR A 1 98 ? 12.131 9.563 -0.951 1.00 88.31 98 TYR A CA 1
ATOM 758 C C . TYR A 1 98 ? 11.469 10.927 -0.734 1.00 88.31 98 TYR A C 1
ATOM 760 O O . TYR A 1 98 ? 11.724 11.592 0.270 1.00 88.31 98 TYR A O 1
ATOM 768 N N . SER A 1 99 ? 10.600 11.351 -1.657 1.00 88.06 99 SER A N 1
ATOM 769 C CA . SER A 1 99 ? 9.894 12.630 -1.549 1.00 88.06 99 SER A CA 1
ATOM 770 C C . SER A 1 99 ? 8.947 12.669 -0.352 1.00 88.06 99 SER A C 1
ATOM 772 O O . SER A 1 99 ? 8.893 13.688 0.335 1.00 88.06 99 SER A O 1
ATOM 774 N N . LEU A 1 100 ? 8.241 11.572 -0.073 1.00 89.38 100 LEU A N 1
ATOM 775 C CA . LEU A 1 100 ? 7.360 11.466 1.086 1.00 89.38 100 LEU A CA 1
ATOM 776 C C . LEU A 1 100 ? 8.147 11.591 2.394 1.00 89.38 100 LEU A C 1
ATOM 778 O O . LEU A 1 100 ? 7.760 12.375 3.260 1.00 89.38 100 LEU A O 1
ATOM 782 N N . LEU A 1 101 ? 9.264 10.868 2.526 1.00 89.19 101 LEU A N 1
ATOM 783 C CA . LEU A 1 101 ? 10.108 10.939 3.719 1.00 89.19 101 LEU A CA 1
ATOM 784 C C . LEU A 1 101 ? 10.606 12.371 3.959 1.00 89.19 101 LEU A C 1
ATOM 786 O O . LEU A 1 101 ? 10.459 12.888 5.063 1.00 89.19 101 LEU A O 1
ATOM 790 N N . GLN A 1 102 ? 11.088 13.053 2.914 1.00 88.75 102 GLN A N 1
ATOM 791 C CA . GLN A 1 102 ? 11.527 14.448 3.024 1.00 88.75 102 GLN A CA 1
ATOM 792 C C . GLN A 1 102 ? 10.420 15.406 3.471 1.00 88.75 102 GLN A C 1
ATOM 794 O O . GLN A 1 102 ? 10.710 16.412 4.116 1.00 88.75 102 GLN A O 1
ATOM 799 N N . GLN A 1 103 ? 9.169 15.156 3.078 1.00 89.44 103 GLN A N 1
ATOM 800 C CA . GLN A 1 103 ? 8.041 15.972 3.518 1.00 89.44 103 GLN A CA 1
ATOM 801 C C . GLN A 1 103 ? 7.708 15.705 4.983 1.00 89.44 103 GLN A C 1
ATOM 803 O O . GLN A 1 103 ? 7.516 16.661 5.725 1.00 89.44 103 GLN A O 1
ATOM 808 N N . ILE A 1 104 ? 7.687 14.436 5.400 1.00 89.31 104 ILE A N 1
ATOM 809 C CA . ILE A 1 104 ? 7.373 14.043 6.779 1.00 89.31 104 ILE A CA 1
ATOM 810 C C . ILE A 1 104 ? 8.445 14.531 7.759 1.00 89.31 104 ILE A C 1
ATOM 812 O O . ILE A 1 104 ? 8.098 15.036 8.816 1.00 89.31 104 ILE A O 1
ATOM 816 N N . GLU A 1 105 ? 9.732 14.442 7.417 1.00 90.19 105 GLU A N 1
ATOM 817 C CA . GLU A 1 105 ? 10.830 14.900 8.288 1.00 90.19 105 GLU A CA 1
ATOM 818 C C . GLU A 1 105 ? 10.880 16.425 8.479 1.00 90.19 105 GLU A C 1
ATOM 820 O O . GLU A 1 105 ? 11.587 16.920 9.356 1.00 90.19 105 GLU A O 1
ATOM 825 N N . ARG A 1 106 ? 10.169 17.183 7.638 1.00 87.38 106 ARG A N 1
ATOM 826 C CA . ARG A 1 106 ? 10.057 18.645 7.743 1.00 87.38 106 ARG A CA 1
ATOM 827 C C . ARG A 1 106 ? 8.836 19.104 8.544 1.00 87.38 106 ARG A C 1
ATOM 829 O O . ARG A 1 106 ? 8.716 20.311 8.760 1.00 87.38 106 ARG A O 1
ATOM 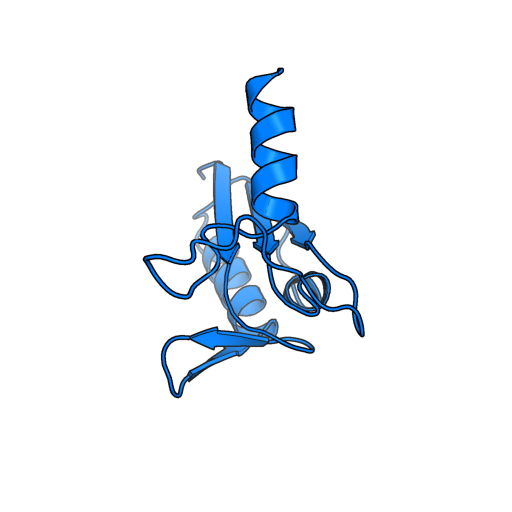836 N N . LEU A 1 107 ? 7.934 18.188 8.907 1.00 71.81 107 LEU A N 1
ATOM 837 C CA . LEU A 1 107 ? 6.793 18.449 9.793 1.00 71.81 107 LEU A CA 1
ATOM 838 C C . LEU A 1 107 ? 7.249 18.488 11.254 1.00 71.81 107 LEU A C 1
ATOM 840 O O . LEU A 1 107 ? 6.703 19.340 11.988 1.00 71.81 107 LEU A O 1
#

pLDDT: mean 92.67, std 6.59, range [71.38, 98.62]

Foldseek 3Di:
DAEEEAEEEDEDAQQWDDDPPPDIDGLVNVQVVLVVCLVVVNYPAYEYEYEFQQQVNSPVNNDHPRYDYHYPYHHVGGWAAACQDPVVRDGDGTPVVVVVVVVVVVD

Secondary structure (DSSP, 8-state):
-EEEEEEEES-EETTEEEETTTEEEEHHHHHHHHHHHHHTT-EEEEEEEEESTTGGGGGTT--STTEEEEESS-TTPPP-EEEEETTTTEEEEEHHHHHHHHHHTT-

Radius of gyration: 14.99 Å; chains: 1; bounding box: 44×35×34 Å

Organism: Hemiselmis andersenii (NCBI:txid464988)

InterPro domains:
  IPR001096 Peptidase C13, legumain [PF01650] (3-105)
  IPR028361 GPI-anchor transamidase [PTHR48067] (1-106)

Sequence (107 aa):
GSNILIYMTGHGGDEFLKFQDAEEISSRDLADSFQQMWQKGRYNEILFMTDTCQAGTLSKHVYSPRVIGVGSSQRGENSYSLGSNDKLGVSTSDRFTYSLLQQIERL